Protein AF-J9E2P4-F1 (afdb_monomer_lite)

Foldseek 3Di:
DPQLCPVDDPVVLVVQLVVLFWPDWDKDFDDPDPPDGDIDIDTDGPDPSSVVSVVVVVVVSNVVDDDDDDDDDDDDDDDPDDDDD

pLDDT: mean 87.49, std 12.28, range [47.25, 98.06]

Sequence (85 aa):
MISKFNKYSEADFKKHLASKGCLRWKLSRVWNKEGAFRLMSIFEYKDEKSFHKCQDFFQQVEDSSNEQPLKIISNRAVIVSEFIA

Structure (mmCIF, N/CA/C/O backbone):
data_AF-J9E2P4-F1
#
_entry.id   AF-J9E2P4-F1
#
loop_
_atom_site.group_PDB
_atom_site.id
_atom_site.type_symbol
_atom_site.label_atom_id
_atom_site.label_alt_id
_atom_site.label_comp_id
_atom_site.label_asym_id
_atom_site.label_entity_id
_atom_site.label_seq_id
_atom_site.pdbx_PDB_ins_code
_atom_site.Cartn_x
_atom_site.Cartn_y
_atom_site.Cartn_z
_atom_site.occupancy
_atom_site.B_iso_or_equiv
_atom_site.auth_seq_id
_atom_site.auth_comp_id
_atom_site.auth_asym_id
_atom_site.auth_atom_id
_atom_site.pdbx_PDB_model_num
ATOM 1 N N . MET A 1 1 ? 15.307 1.729 -1.336 1.00 47.25 1 MET A N 1
ATOM 2 C CA . MET A 1 1 ? 13.951 2.293 -1.519 1.00 47.25 1 MET A CA 1
ATOM 3 C C . MET A 1 1 ? 13.947 3.093 -2.821 1.00 47.25 1 MET A C 1
ATOM 5 O O . MET A 1 1 ? 15.026 3.523 -3.214 1.00 47.25 1 MET A O 1
ATOM 9 N N . ILE A 1 2 ? 12.821 3.245 -3.535 1.00 57.25 2 ILE A N 1
ATOM 10 C CA . ILE A 1 2 ? 12.772 4.172 -4.689 1.00 57.25 2 ILE A CA 1
ATOM 11 C C . ILE A 1 2 ? 13.201 5.549 -4.170 1.00 57.25 2 ILE A C 1
ATOM 13 O O . ILE A 1 2 ? 12.737 5.938 -3.100 1.00 57.25 2 ILE A O 1
ATOM 17 N N . SER A 1 3 ? 14.072 6.259 -4.890 1.00 55.06 3 SER A N 1
ATOM 18 C CA . SER A 1 3 ? 14.662 7.530 -4.439 1.00 55.06 3 SER A CA 1
ATOM 19 C C . SER A 1 3 ? 13.629 8.545 -3.931 1.00 55.06 3 SER A C 1
ATOM 21 O O . SER A 1 3 ? 13.909 9.259 -2.971 1.00 55.06 3 SER A O 1
ATOM 23 N N . LYS A 1 4 ? 12.412 8.521 -4.496 1.00 56.41 4 LYS A N 1
ATOM 24 C CA . LYS A 1 4 ? 11.241 9.312 -4.079 1.00 56.41 4 LYS A CA 1
ATOM 25 C C . LYS A 1 4 ? 10.898 9.212 -2.584 1.00 56.41 4 LYS A C 1
ATOM 27 O O . LYS A 1 4 ? 10.378 10.162 -2.015 1.00 56.41 4 LYS A O 1
ATOM 32 N N . PHE A 1 5 ? 11.195 8.086 -1.933 1.00 58.41 5 PHE A N 1
ATOM 33 C CA . PHE A 1 5 ? 10.884 7.855 -0.517 1.00 58.41 5 PHE A CA 1
ATOM 34 C C . PHE A 1 5 ? 12.103 7.962 0.407 1.00 58.41 5 PHE A C 1
ATOM 36 O O . PHE A 1 5 ? 11.963 7.765 1.609 1.00 58.41 5 PHE A O 1
ATOM 43 N N . ASN A 1 6 ? 13.285 8.331 -0.106 1.00 62.62 6 ASN A N 1
ATOM 44 C CA . ASN A 1 6 ? 14.507 8.449 0.705 1.00 62.62 6 ASN A CA 1
ATOM 45 C C . ASN A 1 6 ? 14.417 9.515 1.815 1.00 62.62 6 ASN A C 1
ATOM 47 O O . ASN A 1 6 ? 15.276 9.548 2.691 1.00 62.62 6 ASN A O 1
ATOM 51 N N . LYS A 1 7 ? 13.388 10.375 1.794 1.00 69.25 7 LYS A N 1
ATOM 52 C CA . LYS A 1 7 ? 13.103 11.353 2.853 1.00 69.25 7 LYS A CA 1
ATOM 53 C C . LYS A 1 7 ? 12.672 10.698 4.171 1.00 69.25 7 LYS A C 1
ATOM 55 O O . LYS A 1 7 ? 12.830 11.305 5.225 1.00 69.25 7 LYS A O 1
ATOM 60 N N . TYR A 1 8 ? 12.147 9.474 4.118 1.00 75.75 8 TYR A N 1
ATOM 61 C CA . TYR A 1 8 ? 11.741 8.708 5.291 1.00 75.75 8 TYR A CA 1
ATOM 62 C C . TYR A 1 8 ? 12.512 7.395 5.358 1.00 75.75 8 TYR A C 1
ATOM 64 O O . TYR A 1 8 ? 12.742 6.731 4.346 1.00 75.75 8 TYR A O 1
ATOM 72 N N . SER A 1 9 ? 12.862 6.973 6.573 1.00 85.69 9 SER A N 1
ATOM 73 C CA . SER A 1 9 ? 13.254 5.583 6.779 1.00 85.69 9 SER A CA 1
ATOM 74 C C . SER A 1 9 ? 12.065 4.664 6.473 1.00 85.69 9 SER A C 1
ATOM 76 O O . SER A 1 9 ? 10.898 5.063 6.553 1.00 85.69 9 SER A O 1
ATOM 78 N N . GLU A 1 10 ? 12.336 3.399 6.151 1.00 84.94 10 GLU A N 1
ATOM 79 C CA . GLU A 1 10 ? 11.263 2.429 5.895 1.00 84.94 10 GLU A CA 1
ATOM 80 C C . GLU A 1 10 ? 10.351 2.256 7.113 1.00 84.94 10 GLU A C 1
ATOM 82 O O . GLU A 1 10 ? 9.136 2.105 6.972 1.00 84.94 10 GLU A O 1
ATOM 87 N N . ALA A 1 11 ? 10.936 2.316 8.310 1.00 89.25 11 ALA A N 1
ATOM 88 C CA . ALA A 1 11 ? 10.211 2.229 9.566 1.00 89.25 11 ALA A CA 1
ATOM 89 C C . ALA A 1 11 ? 9.270 3.428 9.757 1.00 89.25 11 ALA A C 1
ATOM 91 O O . ALA A 1 11 ? 8.094 3.236 10.072 1.00 89.25 11 ALA A O 1
ATOM 92 N N . ASP A 1 12 ? 9.747 4.649 9.502 1.00 90.19 12 ASP A N 1
ATOM 93 C CA . ASP A 1 12 ? 8.938 5.862 9.664 1.00 90.19 12 ASP A CA 1
ATOM 94 C C . ASP A 1 12 ? 7.806 5.931 8.648 1.00 90.19 12 ASP A C 1
ATOM 96 O O . ASP A 1 12 ? 6.681 6.297 8.999 1.00 90.19 12 ASP A O 1
ATOM 100 N N . PHE A 1 13 ? 8.078 5.529 7.405 1.00 88.25 13 PHE A N 1
ATOM 101 C CA . PHE A 1 13 ? 7.068 5.451 6.358 1.00 88.25 13 PHE A CA 1
ATOM 102 C C . PHE A 1 13 ? 5.970 4.447 6.727 1.00 88.25 13 PHE A C 1
ATOM 104 O O . PHE A 1 13 ? 4.786 4.786 6.718 1.00 88.25 13 PHE A O 1
ATOM 111 N N . LYS A 1 14 ? 6.352 3.237 7.163 1.00 90.69 14 LYS A N 1
ATOM 112 C CA . LYS A 1 14 ? 5.403 2.229 7.665 1.00 90.69 14 LYS A CA 1
ATOM 113 C C . LYS A 1 14 ? 4.580 2.755 8.835 1.00 90.69 14 LYS A C 1
ATOM 115 O O . LYS A 1 14 ? 3.366 2.574 8.846 1.00 90.69 14 LYS A O 1
ATOM 120 N N . LYS A 1 15 ? 5.211 3.442 9.789 1.00 93.31 15 LYS A N 1
ATOM 121 C CA . LYS A 1 15 ? 4.529 4.024 10.952 1.00 93.31 15 LYS A CA 1
ATOM 122 C C . LYS A 1 15 ? 3.509 5.094 10.542 1.00 93.31 15 LYS A C 1
ATOM 124 O O . LYS A 1 15 ? 2.399 5.101 11.071 1.00 93.31 15 LYS A O 1
ATOM 129 N N . HIS A 1 16 ? 3.848 5.955 9.581 1.00 92.81 16 HIS A N 1
ATOM 130 C CA . HIS A 1 16 ? 2.942 6.983 9.050 1.00 92.81 16 HIS A CA 1
ATOM 131 C C . HIS A 1 16 ? 1.747 6.407 8.293 1.00 92.81 16 HIS A C 1
ATOM 133 O O . HIS A 1 16 ? 0.664 6.990 8.335 1.00 92.81 16 HIS A O 1
ATOM 139 N N . LEU A 1 17 ? 1.943 5.296 7.583 1.00 94.12 17 LEU A N 1
ATOM 140 C CA . LEU A 1 17 ? 0.866 4.593 6.894 1.00 94.12 17 LEU A CA 1
ATOM 141 C C . LEU A 1 17 ? -0.041 3.856 7.881 1.00 94.12 17 LEU A C 1
ATOM 143 O O . LEU A 1 17 ? -1.264 3.981 7.802 1.00 94.12 17 LEU A O 1
ATOM 147 N N . ALA A 1 18 ? 0.547 3.146 8.844 1.00 96.50 18 ALA A N 1
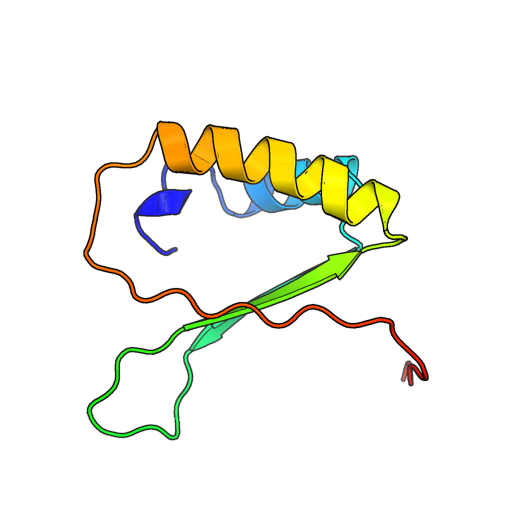ATOM 148 C CA . ALA A 1 18 ? -0.197 2.425 9.872 1.00 96.50 18 ALA A CA 1
ATOM 149 C C . ALA A 1 18 ? -1.092 3.365 10.693 1.00 96.50 18 ALA A C 1
ATOM 151 O O . ALA A 1 18 ? -2.266 3.065 10.904 1.00 96.50 18 ALA A O 1
ATOM 152 N N . SER A 1 19 ? -0.595 4.552 11.071 1.00 96.88 19 SER A N 1
ATOM 153 C CA . SER A 1 19 ? -1.391 5.546 11.810 1.00 96.88 19 SER A CA 1
ATOM 154 C C . SER A 1 19 ? -2.590 6.098 11.028 1.00 96.88 19 SER A C 1
ATOM 156 O O . SER A 1 19 ? -3.501 6.669 11.625 1.00 96.88 19 SER A O 1
ATOM 158 N N . LYS A 1 20 ? -2.622 5.905 9.704 1.00 96.94 20 LYS A N 1
ATOM 159 C CA . LYS A 1 20 ? -3.711 6.327 8.812 1.00 96.94 20 LYS A CA 1
ATOM 160 C C . LYS A 1 20 ? -4.657 5.193 8.409 1.00 96.94 20 LYS A C 1
ATOM 162 O O . LYS A 1 20 ? -5.630 5.456 7.710 1.00 96.94 20 LYS A O 1
ATOM 167 N N . GLY A 1 21 ? -4.415 3.969 8.884 1.00 97.62 21 GLY A N 1
ATOM 168 C CA . GLY A 1 21 ? -5.261 2.802 8.614 1.00 97.62 21 GLY A CA 1
ATOM 169 C C . GLY A 1 21 ? -4.785 1.915 7.458 1.00 97.62 21 GLY A C 1
ATOM 170 O O . GLY A 1 21 ? -5.557 1.088 6.973 1.00 97.62 21 GLY A O 1
ATOM 171 N N . CYS A 1 22 ? -3.530 2.052 7.018 1.00 97.56 22 CYS A N 1
ATOM 172 C CA . CYS A 1 22 ? -2.888 1.060 6.154 1.00 97.56 22 CYS A CA 1
ATOM 173 C C . CYS A 1 22 ? -2.477 -0.161 6.990 1.00 97.56 22 CYS A C 1
ATOM 175 O O . CYS A 1 22 ? -1.645 -0.054 7.889 1.00 97.56 22 CYS A O 1
ATOM 177 N N . LEU A 1 23 ? -3.040 -1.324 6.676 1.00 96.69 23 LEU A N 1
ATOM 178 C CA . LEU A 1 23 ? -2.805 -2.589 7.371 1.00 96.69 23 LEU A CA 1
ATOM 179 C C . LEU A 1 23 ? -1.521 -3.272 6.897 1.00 96.69 23 LEU 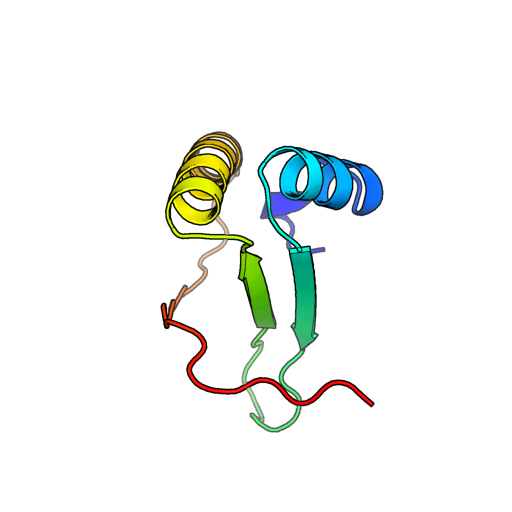A C 1
ATOM 181 O O . LEU A 1 23 ? -0.742 -3.779 7.703 1.00 96.69 23 LEU A O 1
ATOM 185 N N . ARG A 1 24 ? -1.280 -3.268 5.581 1.00 94.69 24 ARG A N 1
ATOM 186 C CA . ARG A 1 24 ? -0.127 -3.934 4.970 1.00 94.69 24 ARG A CA 1
ATOM 187 C C . ARG A 1 24 ? 0.455 -3.069 3.867 1.00 94.69 24 ARG A C 1
ATOM 189 O O . ARG A 1 24 ? -0.267 -2.558 3.019 1.00 94.69 24 ARG A O 1
ATOM 196 N N . TRP A 1 25 ? 1.778 -2.943 3.872 1.00 94.12 25 TRP A N 1
ATOM 197 C CA . TRP A 1 25 ? 2.534 -2.409 2.748 1.00 94.12 25 TRP A CA 1
ATOM 198 C C . TRP A 1 25 ? 3.673 -3.357 2.392 1.00 94.12 25 TRP A C 1
ATOM 200 O O . TRP A 1 25 ? 4.427 -3.798 3.268 1.00 94.12 25 TRP A O 1
ATOM 210 N N . LYS A 1 26 ? 3.795 -3.668 1.102 1.00 92.19 26 LYS A N 1
ATOM 211 C CA . LYS A 1 26 ? 4.889 -4.465 0.546 1.00 92.19 26 LYS A CA 1
ATOM 212 C C . LYS A 1 26 ? 5.374 -3.837 -0.749 1.00 92.19 26 LYS A C 1
ATOM 214 O O . LYS A 1 26 ? 4.570 -3.463 -1.597 1.00 92.19 26 LYS A O 1
ATOM 219 N N . LEU A 1 27 ? 6.693 -3.776 -0.900 1.00 90.44 27 LEU A N 1
ATOM 220 C CA . LEU A 1 27 ? 7.366 -3.399 -2.134 1.00 90.44 27 LEU A CA 1
ATOM 221 C C . LEU A 1 27 ? 8.110 -4.623 -2.667 1.00 90.44 27 LEU A C 1
ATOM 223 O O . LEU A 1 27 ? 8.893 -5.242 -1.949 1.00 90.44 27 LEU A O 1
ATOM 227 N N . SER A 1 28 ? 7.871 -4.970 -3.924 1.00 91.75 28 SER A N 1
ATOM 228 C CA . SER A 1 28 ? 8.437 -6.153 -4.567 1.00 91.75 28 SER A CA 1
ATOM 229 C C . SER A 1 28 ? 9.063 -5.788 -5.906 1.00 91.75 28 SER A C 1
ATOM 231 O O . SER A 1 28 ? 8.557 -4.932 -6.633 1.00 91.75 28 SER A O 1
ATOM 233 N N . ARG A 1 29 ? 10.159 -6.464 -6.260 1.00 92.19 29 ARG A N 1
ATOM 234 C CA . ARG A 1 29 ? 10.726 -6.414 -7.610 1.00 92.19 29 ARG A CA 1
ATOM 235 C C . ARG A 1 29 ? 10.063 -7.484 -8.468 1.00 92.19 29 ARG A C 1
ATOM 237 O O . ARG A 1 29 ? 10.039 -8.651 -8.087 1.00 92.19 29 ARG A O 1
ATOM 244 N N . VAL A 1 30 ? 9.550 -7.092 -9.631 1.00 94.06 30 VAL A N 1
ATOM 245 C CA . VAL A 1 30 ? 9.023 -8.042 -10.617 1.00 94.06 30 VAL A CA 1
ATOM 246 C C . VAL A 1 30 ? 10.205 -8.726 -11.297 1.00 94.06 30 VAL A C 1
ATOM 248 O O . VAL A 1 30 ? 11.068 -8.055 -11.859 1.00 94.06 30 VAL A O 1
ATOM 251 N N . TRP A 1 31 ? 10.260 -10.053 -11.218 1.00 94.19 31 TRP A N 1
ATOM 252 C CA . TRP A 1 31 ? 11.408 -10.845 -11.673 1.00 94.19 31 TRP A CA 1
ATOM 253 C C . TRP A 1 31 ? 11.212 -11.476 -13.058 1.00 94.19 31 TRP A C 1
ATOM 255 O O . TRP A 1 31 ? 12.189 -11.798 -13.720 1.00 94.19 31 TRP A O 1
ATOM 265 N N . ASN A 1 32 ? 9.970 -11.628 -13.523 1.00 94.44 32 ASN A N 1
ATOM 266 C CA . ASN A 1 32 ? 9.627 -12.381 -14.738 1.00 94.44 32 ASN A CA 1
ATOM 267 C C . ASN A 1 32 ? 9.387 -11.504 -15.983 1.00 94.44 32 ASN A C 1
ATOM 269 O O . ASN A 1 32 ? 8.698 -11.915 -16.917 1.00 94.44 32 ASN A O 1
ATOM 273 N N . LYS A 1 33 ? 9.887 -10.266 -15.983 1.00 91.75 33 LYS A N 1
ATOM 274 C CA . LYS A 1 33 ? 9.798 -9.342 -17.121 1.00 91.75 33 LYS A CA 1
ATOM 275 C C . LYS A 1 33 ? 11.204 -8.930 -17.527 1.00 91.75 33 LYS A C 1
ATOM 277 O O . LYS A 1 33 ? 11.734 -7.939 -17.034 1.00 91.75 33 LYS A O 1
ATOM 282 N N . GLU A 1 34 ? 11.800 -9.739 -18.394 1.00 90.62 34 GLU A N 1
ATOM 283 C CA . GLU A 1 34 ? 13.139 -9.507 -18.928 1.00 90.62 34 GLU A CA 1
ATOM 284 C C . GLU A 1 34 ? 13.239 -8.130 -19.604 1.00 90.62 34 GLU A C 1
ATOM 286 O O . GLU A 1 34 ? 12.276 -7.641 -20.198 1.00 90.62 34 GLU A O 1
ATOM 291 N N . GLY A 1 35 ? 14.381 -7.461 -19.431 1.00 89.69 35 GLY A N 1
ATOM 292 C CA . GLY A 1 35 ? 14.618 -6.107 -19.943 1.00 89.69 35 GLY A CA 1
ATOM 293 C C . GLY A 1 35 ? 13.826 -4.987 -19.250 1.00 89.69 35 GLY A C 1
ATOM 294 O O . GLY A 1 35 ? 14.037 -3.819 -19.566 1.00 89.69 35 GLY A O 1
ATOM 295 N N . ALA A 1 36 ? 12.942 -5.295 -18.291 1.00 88.81 36 ALA A N 1
ATOM 296 C CA . ALA A 1 36 ? 12.139 -4.300 -17.586 1.00 88.81 36 ALA A CA 1
ATOM 297 C C . ALA A 1 36 ? 12.578 -4.113 -16.125 1.00 88.81 36 ALA A C 1
ATOM 299 O O . ALA A 1 36 ? 12.648 -5.056 -15.337 1.00 88.81 36 ALA A O 1
ATOM 300 N N . PHE A 1 37 ? 12.761 -2.857 -15.715 1.00 89.38 37 PHE A N 1
ATOM 301 C CA . PHE A 1 37 ? 12.944 -2.483 -14.312 1.00 89.38 37 PHE A CA 1
ATOM 302 C C . PHE A 1 37 ? 11.587 -2.133 -13.704 1.00 89.38 37 PHE A C 1
ATOM 304 O O . PHE A 1 37 ? 11.134 -0.992 -13.778 1.00 89.38 37 PHE A O 1
ATOM 311 N N . ARG A 1 38 ? 10.898 -3.133 -13.142 1.00 91.88 38 ARG A N 1
ATOM 312 C CA . ARG A 1 38 ? 9.551 -2.954 -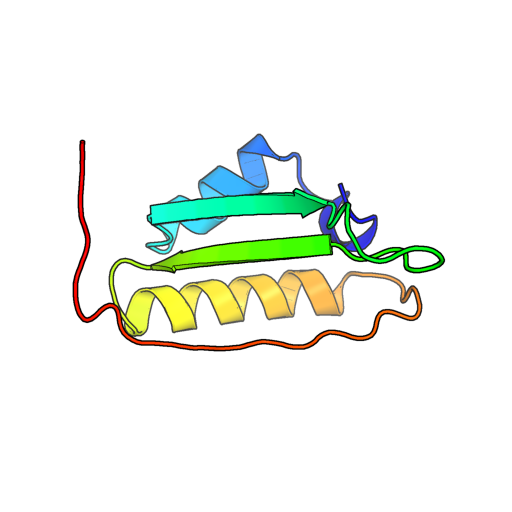12.584 1.00 91.88 38 ARG A CA 1
ATOM 313 C C . ARG A 1 38 ? 9.491 -3.282 -11.098 1.00 91.88 38 ARG A C 1
ATOM 315 O O . ARG A 1 38 ? 9.909 -4.352 -10.654 1.00 91.88 38 ARG A O 1
ATOM 322 N N . LEU A 1 39 ? 8.894 -2.358 -10.356 1.00 91.25 39 LEU A N 1
ATOM 323 C CA . LEU A 1 39 ? 8.527 -2.522 -8.958 1.00 91.25 39 LEU A CA 1
ATOM 324 C C . LEU A 1 39 ? 7.005 -2.618 -8.842 1.00 91.25 39 LEU A C 1
ATOM 326 O O . LEU A 1 39 ? 6.277 -2.014 -9.628 1.00 91.25 39 LEU A O 1
ATOM 330 N N . MET A 1 40 ? 6.542 -3.385 -7.865 1.00 93.00 40 MET A N 1
ATOM 331 C CA . MET A 1 40 ? 5.140 -3.494 -7.483 1.00 93.00 40 MET A CA 1
ATOM 332 C C . MET A 1 40 ? 5.018 -3.096 -6.019 1.00 93.00 40 MET A C 1
ATOM 334 O O . MET A 1 40 ? 5.745 -3.619 -5.177 1.00 93.00 40 MET A O 1
ATOM 338 N N . SER A 1 41 ? 4.104 -2.176 -5.727 1.00 92.00 41 SER A N 1
ATOM 339 C CA . SER A 1 41 ? 3.743 -1.813 -4.361 1.00 92.00 41 SER A CA 1
ATOM 340 C C . SER A 1 41 ? 2.312 -2.255 -4.102 1.00 92.00 41 SER A C 1
ATOM 342 O O . SER A 1 41 ? 1.425 -1.930 -4.889 1.00 92.00 41 SER A O 1
ATOM 344 N N . ILE A 1 42 ? 2.097 -2.985 -3.013 1.00 95.31 42 ILE A N 1
ATOM 345 C CA . ILE A 1 42 ? 0.768 -3.369 -2.535 1.00 95.31 42 ILE A CA 1
ATOM 346 C C . ILE A 1 42 ? 0.510 -2.607 -1.247 1.00 95.31 42 ILE A C 1
ATOM 348 O O . ILE A 1 42 ? 1.351 -2.616 -0.345 1.00 95.31 42 ILE A O 1
ATOM 352 N N . PHE A 1 43 ? -0.648 -1.961 -1.186 1.00 96.44 43 PHE A N 1
ATOM 353 C CA . PHE A 1 43 ? -1.169 -1.314 0.006 1.00 96.44 43 PHE A CA 1
ATOM 354 C C . PHE A 1 43 ? -2.541 -1.894 0.303 1.00 96.44 43 PHE A C 1
ATOM 356 O O . PHE A 1 43 ? -3.405 -1.925 -0.572 1.00 96.44 43 PHE A O 1
ATOM 363 N N . GLU A 1 44 ? -2.736 -2.326 1.537 1.00 97.25 44 GLU A N 1
ATOM 364 C CA . GLU A 1 44 ? -4.033 -2.766 2.029 1.00 97.25 44 GLU A CA 1
ATOM 365 C C . GLU A 1 44 ? -4.477 -1.846 3.139 1.00 97.25 44 GLU A C 1
ATOM 367 O O . GLU A 1 44 ? -3.702 -1.493 4.030 1.00 97.25 44 GLU A O 1
ATOM 372 N N . TYR A 1 45 ? -5.740 -1.465 3.072 1.00 98.06 45 TYR A N 1
ATOM 373 C CA . TYR A 1 45 ? -6.334 -0.473 3.942 1.00 98.06 45 TYR A CA 1
ATOM 374 C C . TYR A 1 45 ? -7.482 -1.107 4.705 1.00 98.06 45 TYR A C 1
ATOM 376 O O . TYR A 1 45 ? -8.161 -1.993 4.192 1.00 98.06 45 TYR A O 1
ATOM 384 N N . LYS A 1 46 ? -7.715 -0.617 5.921 1.00 97.50 46 LYS A N 1
ATOM 385 C CA . LYS A 1 46 ? -8.851 -1.038 6.741 1.00 97.50 46 LYS A CA 1
ATOM 386 C C . LYS A 1 46 ? -10.190 -0.766 6.050 1.00 97.50 46 LYS A C 1
ATOM 388 O O . LYS A 1 46 ? -11.115 -1.560 6.162 1.00 97.50 46 LYS A O 1
ATOM 393 N N . ASP A 1 47 ? -10.290 0.379 5.382 1.00 97.44 47 ASP A N 1
ATOM 394 C CA . ASP A 1 47 ? -11.483 0.858 4.694 1.00 97.44 47 ASP A CA 1
ATOM 395 C C . ASP A 1 47 ? -11.119 1.938 3.657 1.00 97.44 47 ASP A C 1
ATOM 397 O O . ASP A 1 47 ? -9.969 2.380 3.551 1.00 97.44 47 ASP A O 1
ATOM 401 N N . GLU A 1 48 ? -12.119 2.392 2.900 1.00 96.50 48 GLU A N 1
ATOM 402 C CA . GLU A 1 48 ? -11.972 3.465 1.909 1.00 96.50 48 GLU A CA 1
ATOM 403 C C . GLU A 1 48 ? -11.482 4.786 2.536 1.00 96.50 48 GLU A C 1
ATOM 405 O O . GLU A 1 48 ? -10.663 5.500 1.957 1.00 96.50 48 GLU A O 1
ATOM 410 N N . LYS A 1 49 ? -11.919 5.105 3.761 1.00 97.31 49 LYS A N 1
ATOM 411 C CA . LYS A 1 49 ? -11.496 6.329 4.464 1.00 97.31 49 LYS A CA 1
ATOM 412 C C . LYS A 1 49 ? -9.999 6.306 4.775 1.00 97.31 49 LYS A C 1
ATOM 414 O O . LYS A 1 49 ? -9.334 7.336 4.695 1.00 97.31 49 LYS A O 1
ATOM 419 N N . SER A 1 50 ? -9.469 5.140 5.127 1.00 98.06 50 SER A N 1
ATOM 420 C CA . SER A 1 50 ? -8.047 4.914 5.384 1.00 98.06 50 SER A CA 1
ATOM 421 C C . SER A 1 50 ? -7.225 5.039 4.101 1.00 98.06 50 SER A C 1
ATOM 423 O O . SER A 1 50 ? -6.143 5.624 4.122 1.00 98.06 50 SER A O 1
ATOM 425 N N . PHE A 1 51 ? -7.766 4.567 2.971 1.00 96.94 51 PHE A N 1
ATOM 426 C CA . PHE A 1 51 ? -7.176 4.801 1.654 1.00 96.94 51 PHE A CA 1
ATOM 427 C C . PHE A 1 51 ? -7.027 6.304 1.367 1.00 96.94 51 PHE A C 1
ATOM 429 O O . PHE A 1 51 ? -5.909 6.742 1.092 1.00 96.94 51 PHE A O 1
ATOM 436 N N . HIS A 1 52 ? -8.099 7.097 1.507 1.00 96.50 52 HIS A N 1
ATOM 437 C CA . HIS A 1 52 ? -8.063 8.547 1.247 1.00 96.50 52 HIS A CA 1
ATOM 438 C C . HIS A 1 52 ? -7.053 9.273 2.143 1.00 96.50 52 HIS A C 1
ATOM 440 O O . HIS A 1 52 ? -6.201 9.997 1.637 1.00 96.50 52 HIS A O 1
ATOM 446 N N . LYS A 1 53 ? -7.032 8.976 3.451 1.00 96.81 53 LYS A N 1
ATOM 447 C CA . LYS A 1 53 ? -6.027 9.538 4.377 1.00 96.81 53 LYS A CA 1
ATOM 448 C C . LYS A 1 53 ? -4.591 9.239 3.935 1.00 96.81 53 LYS A C 1
ATOM 450 O O . LYS A 1 53 ? -3.703 10.076 4.083 1.00 96.81 53 LYS A O 1
ATOM 455 N N . CYS A 1 54 ? -4.329 8.031 3.433 1.00 95.50 54 CYS A N 1
ATOM 456 C CA . CYS A 1 54 ? -3.011 7.677 2.911 1.00 95.50 54 CYS A CA 1
ATOM 457 C C . CYS A 1 54 ? -2.677 8.403 1.600 1.00 95.50 54 CYS A C 1
ATOM 459 O O . CYS A 1 54 ? -1.507 8.724 1.405 1.00 95.50 54 CYS A O 1
ATOM 461 N N . GLN A 1 55 ? -3.657 8.687 0.732 1.00 93.56 55 GLN A N 1
ATOM 462 C CA . GLN A 1 55 ? -3.424 9.487 -0.479 1.00 93.56 55 GLN A CA 1
ATOM 463 C C . GLN A 1 55 ? -2.963 10.908 -0.135 1.00 93.56 55 GLN A C 1
ATOM 465 O O . GLN A 1 55 ? -1.995 11.370 -0.731 1.00 93.56 55 GLN A O 1
ATOM 470 N N . ASP A 1 56 ? -3.558 11.548 0.878 1.00 92.38 56 ASP A N 1
ATOM 471 C CA . ASP A 1 56 ? -3.139 12.889 1.323 1.00 92.38 56 ASP A CA 1
ATOM 472 C C . ASP A 1 56 ? -1.655 12.917 1.718 1.00 92.38 56 ASP A C 1
ATOM 474 O O . ASP A 1 56 ? -0.917 13.850 1.404 1.00 92.38 56 ASP A O 1
ATOM 478 N N . PHE A 1 57 ? -1.190 11.859 2.389 1.00 88.62 57 PHE A N 1
ATOM 479 C CA . PHE A 1 57 ? 0.221 11.710 2.736 1.00 88.62 57 PHE A CA 1
ATOM 480 C C . PHE A 1 57 ? 1.105 11.491 1.504 1.00 88.62 57 PHE A C 1
ATOM 482 O O . PHE A 1 57 ? 2.204 12.034 1.446 1.00 88.62 57 PHE A O 1
ATOM 489 N N . PHE A 1 58 ? 0.650 10.716 0.517 1.00 88.00 58 PHE A N 1
ATOM 490 C CA . PHE A 1 58 ? 1.415 10.511 -0.714 1.00 88.00 58 PHE A CA 1
ATOM 491 C C . PHE A 1 58 ? 1.558 11.792 -1.524 1.00 88.00 58 PHE A C 1
ATOM 493 O O . PHE A 1 58 ? 2.665 12.057 -1.981 1.00 88.00 58 PHE A O 1
ATOM 500 N N . GLN A 1 59 ? 0.511 12.616 -1.610 1.00 86.56 59 GLN A N 1
ATOM 501 C CA . GLN A 1 59 ? 0.589 13.914 -2.281 1.00 86.56 59 GLN A CA 1
ATOM 502 C C . GLN A 1 59 ? 1.704 14.781 -1.677 1.00 86.56 59 GLN A C 1
ATOM 504 O O . GLN A 1 59 ? 2.574 15.264 -2.392 1.00 86.56 59 GLN A O 1
ATOM 509 N N . GLN A 1 60 ? 1.767 14.864 -0.342 1.00 83.69 60 GLN A N 1
ATOM 510 C CA . GLN A 1 60 ? 2.821 15.609 0.363 1.00 83.69 60 GLN A CA 1
ATOM 511 C C . GLN A 1 60 ? 4.233 15.074 0.082 1.00 83.69 60 GLN A C 1
ATOM 513 O O . GLN A 1 60 ? 5.203 15.834 0.056 1.00 83.69 60 GLN A O 1
ATOM 518 N N . VAL A 1 61 ? 4.374 13.755 -0.079 1.00 79.94 61 VAL A N 1
ATOM 519 C CA . VAL A 1 61 ? 5.659 13.128 -0.410 1.00 79.94 61 VAL A CA 1
ATOM 520 C C . VAL A 1 61 ? 6.040 13.429 -1.860 1.00 79.94 61 VAL A C 1
ATOM 522 O O . VAL A 1 61 ? 7.186 13.809 -2.108 1.00 79.94 61 VAL A O 1
ATOM 525 N N . GLU A 1 62 ? 5.095 13.298 -2.793 1.00 77.38 62 GLU A N 1
ATOM 526 C CA . GLU A 1 62 ? 5.287 13.530 -4.227 1.00 77.38 62 GLU A CA 1
ATOM 527 C C . GLU A 1 62 ? 5.664 14.978 -4.537 1.00 77.38 62 GLU A C 1
ATOM 529 O O . GLU A 1 62 ? 6.659 15.187 -5.231 1.00 77.38 62 GLU A O 1
ATOM 534 N N . ASP A 1 63 ? 4.977 15.952 -3.932 1.00 74.12 63 ASP A N 1
ATOM 535 C CA . ASP A 1 63 ? 5.268 17.388 -4.079 1.00 74.12 63 ASP A CA 1
ATOM 536 C C . ASP A 1 63 ? 6.707 17.745 -3.657 1.00 74.12 63 ASP A C 1
ATOM 538 O O . ASP A 1 63 ? 7.255 18.772 -4.054 1.00 74.12 63 ASP A O 1
ATOM 542 N N . SER A 1 64 ? 7.343 16.895 -2.843 1.00 67.00 64 SER A N 1
ATOM 543 C CA . SER A 1 64 ? 8.694 17.108 -2.316 1.00 67.00 64 SER A CA 1
ATOM 544 C C . SER A 1 64 ? 9.798 16.308 -3.022 1.00 67.00 64 SER A C 1
ATOM 546 O O . SER A 1 64 ? 10.955 16.370 -2.601 1.00 67.00 64 SER A O 1
ATOM 548 N N . SER A 1 65 ? 9.469 15.544 -4.069 1.00 65.12 65 SER A N 1
ATOM 549 C CA . SER A 1 65 ? 10.403 14.640 -4.748 1.00 65.12 65 SER A CA 1
ATOM 550 C C . SER A 1 65 ? 10.842 15.171 -6.116 1.00 65.12 65 SER A C 1
ATOM 552 O O . SER A 1 65 ? 10.021 15.320 -7.013 1.00 65.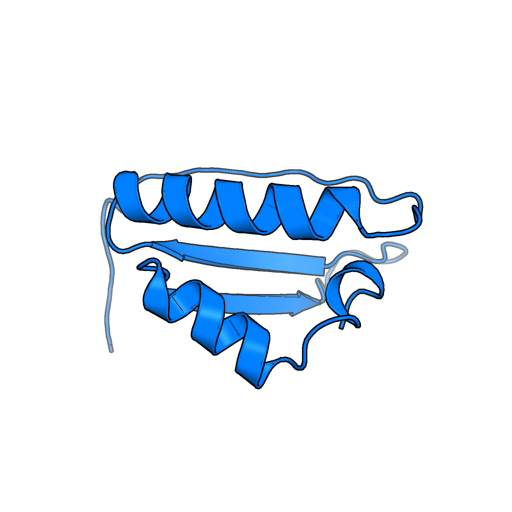12 65 SER A O 1
ATOM 554 N N . ASN A 1 66 ? 12.156 15.294 -6.345 1.00 58.66 66 ASN A N 1
ATOM 555 C CA . ASN A 1 66 ? 12.706 15.556 -7.682 1.00 58.66 66 ASN A CA 1
ATOM 556 C C . ASN A 1 66 ? 12.496 14.350 -8.617 1.00 58.66 66 ASN A C 1
ATOM 558 O O . ASN A 1 66 ? 12.733 13.196 -8.247 1.00 58.66 66 ASN A O 1
ATOM 562 N N . GLU A 1 67 ? 12.003 14.625 -9.822 1.00 63.81 67 GLU A N 1
ATOM 563 C CA . GLU A 1 67 ? 11.447 13.643 -10.749 1.00 63.81 67 GLU A CA 1
ATOM 564 C C . GLU A 1 67 ? 12.507 12.712 -11.360 1.00 63.81 67 GLU A C 1
ATOM 566 O O . GLU A 1 67 ? 13.384 13.124 -12.113 1.00 63.81 67 GLU A O 1
ATOM 571 N N . GLN A 1 68 ? 12.378 11.410 -11.097 1.00 68.56 68 GLN A N 1
ATOM 572 C CA . GLN A 1 68 ? 12.841 10.388 -12.037 1.00 68.56 68 GLN A CA 1
ATOM 573 C C . GLN A 1 68 ? 11.672 10.019 -12.959 1.00 68.56 68 GLN A C 1
ATOM 575 O O . GLN A 1 68 ? 10.547 9.894 -12.457 1.00 68.56 68 GLN A O 1
ATOM 580 N N . PRO A 1 69 ? 11.903 9.796 -14.266 1.00 74.25 69 PRO A N 1
ATOM 581 C CA . PRO A 1 69 ? 10.851 9.372 -15.180 1.00 74.25 69 PRO A CA 1
ATOM 582 C C . PRO A 1 69 ? 10.367 7.970 -14.789 1.00 74.25 69 PRO A C 1
ATOM 584 O O . PRO A 1 69 ? 11.006 6.958 -15.070 1.00 74.25 69 PRO A O 1
ATOM 587 N N . LEU A 1 70 ? 9.225 7.918 -14.103 1.00 81.00 70 LEU A N 1
ATOM 588 C CA . LEU A 1 70 ? 8.561 6.692 -13.676 1.00 81.00 70 LEU A CA 1
ATOM 589 C C . LEU A 1 70 ? 7.182 6.628 -14.323 1.00 81.00 70 LEU A C 1
ATOM 591 O O . LEU A 1 70 ? 6.379 7.547 -14.184 1.00 81.00 70 LEU A O 1
ATOM 595 N N . LYS A 1 71 ? 6.870 5.504 -14.966 1.00 86.88 71 LYS A N 1
ATOM 596 C CA . LYS A 1 71 ? 5.494 5.188 -15.352 1.00 86.88 71 LYS A CA 1
ATOM 597 C C . LYS A 1 71 ? 4.806 4.477 -14.190 1.00 86.88 71 LYS A C 1
ATOM 599 O O . LYS A 1 71 ? 5.147 3.335 -13.884 1.00 86.88 71 LYS A O 1
ATOM 604 N N . ILE A 1 72 ? 3.836 5.142 -13.569 1.00 87.44 72 ILE A N 1
ATOM 605 C CA . ILE A 1 72 ? 3.033 4.588 -12.474 1.00 87.44 72 ILE A CA 1
ATOM 606 C C . ILE A 1 72 ? 1.707 4.083 -13.047 1.00 87.44 72 ILE A C 1
ATOM 608 O O . ILE A 1 72 ? 1.039 4.780 -13.805 1.00 87.44 72 ILE A O 1
ATOM 612 N N . ILE A 1 73 ? 1.342 2.848 -12.705 1.00 91.56 73 ILE A N 1
ATOM 613 C CA . ILE A 1 73 ? 0.049 2.248 -13.043 1.00 91.56 73 ILE A CA 1
ATOM 614 C C . ILE A 1 73 ? -0.534 1.712 -11.741 1.00 91.56 73 ILE A C 1
ATOM 616 O O . ILE A 1 73 ? 0.098 0.881 -11.086 1.00 91.56 73 ILE A O 1
ATOM 620 N N . SER A 1 74 ? -1.728 2.178 -11.385 1.00 92.88 74 SER A N 1
ATOM 621 C CA . SER A 1 74 ? -2.380 1.856 -10.116 1.00 92.88 74 SER A CA 1
ATOM 622 C C . SER A 1 74 ? -3.697 1.135 -10.364 1.00 92.88 74 SER A C 1
ATOM 624 O O . SER A 1 74 ? -4.528 1.611 -11.132 1.00 92.88 74 SER A O 1
ATOM 626 N N . ASN A 1 75 ? -3.902 0.017 -9.671 1.00 96.25 75 ASN A N 1
ATOM 627 C CA . ASN A 1 75 ? -5.171 -0.704 -9.639 1.00 96.25 75 ASN A CA 1
ATOM 628 C C . ASN A 1 75 ? -5.741 -0.610 -8.222 1.00 96.25 75 ASN A C 1
ATOM 630 O O . ASN A 1 75 ? -5.017 -0.860 -7.258 1.00 96.25 75 ASN A O 1
ATOM 634 N N . ARG A 1 76 ? -7.017 -0.236 -8.095 1.00 95.88 76 ARG A N 1
ATOM 635 C CA . ARG A 1 76 ? -7.730 -0.130 -6.812 1.00 95.88 76 ARG A CA 1
ATOM 636 C C . ARG A 1 76 ? -8.866 -1.143 -6.800 1.00 95.88 76 ARG A C 1
ATOM 638 O O . ARG A 1 76 ? -9.554 -1.283 -7.806 1.00 95.88 76 ARG A O 1
ATOM 645 N N . ALA A 1 77 ? -9.040 -1.842 -5.686 1.00 96.00 77 ALA A N 1
ATOM 646 C CA . ALA A 1 77 ? -10.018 -2.916 -5.565 1.00 96.00 77 ALA A CA 1
ATOM 647 C C . ALA A 1 77 ? -10.580 -3.003 -4.142 1.00 96.00 77 ALA A C 1
ATOM 649 O O . ALA A 1 77 ? -9.933 -2.580 -3.183 1.00 96.00 77 ALA A O 1
ATOM 650 N N . VAL A 1 78 ? -11.774 -3.586 -4.031 1.00 96.81 78 VAL A N 1
ATOM 651 C CA . VAL A 1 78 ? -12.387 -3.999 -2.764 1.00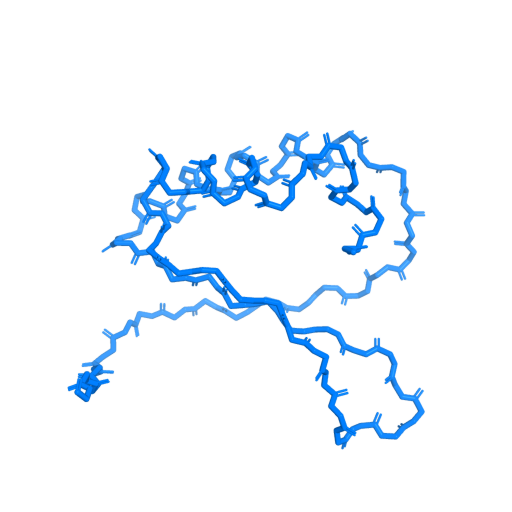 96.81 78 VAL A CA 1
ATOM 652 C C . VAL A 1 78 ? -12.075 -5.478 -2.551 1.00 96.81 78 VAL A C 1
ATOM 654 O O . VAL A 1 78 ? -12.206 -6.275 -3.481 1.00 96.81 78 VAL A O 1
ATOM 657 N N . ILE A 1 79 ? -11.650 -5.853 -1.345 1.00 95.38 79 ILE A N 1
ATOM 658 C CA . ILE A 1 79 ? -11.406 -7.257 -1.00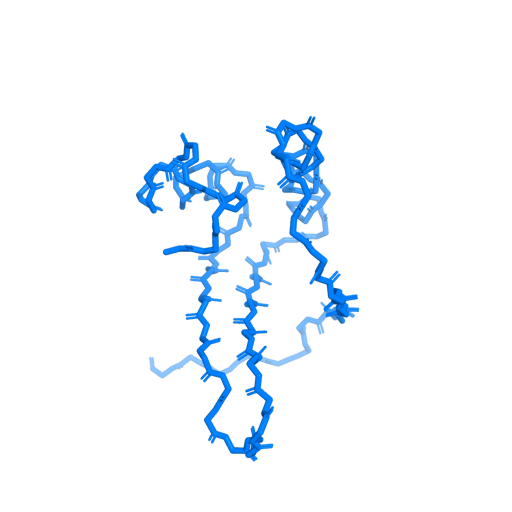2 1.00 95.38 79 ILE A CA 1
ATOM 659 C C . ILE A 1 79 ? -12.752 -7.981 -0.902 1.00 95.38 79 ILE A C 1
ATOM 661 O O . ILE A 1 79 ? -13.604 -7.602 -0.105 1.00 95.38 79 ILE A O 1
ATOM 665 N N . VAL A 1 80 ? -12.941 -9.016 -1.724 1.00 97.69 80 VAL A N 1
ATOM 666 C CA . VAL A 1 80 ? -14.162 -9.848 -1.740 1.00 97.69 80 VAL A CA 1
ATOM 667 C C . VAL A 1 80 ? -13.995 -11.113 -0.894 1.00 97.69 80 VAL A C 1
ATOM 669 O O . VAL A 1 80 ? -14.954 -11.606 -0.313 1.00 97.69 80 VAL A O 1
ATOM 672 N N . SER A 1 81 ? -12.774 -11.638 -0.807 1.00 96.50 81 SER A N 1
ATOM 673 C CA . SER A 1 81 ? -12.426 -12.803 0.003 1.00 96.50 81 SER A CA 1
ATOM 674 C C . SER A 1 81 ? -10.966 -12.693 0.419 1.00 96.50 81 SER A C 1
ATOM 676 O O . SER A 1 81 ? -10.120 -12.315 -0.392 1.00 96.50 81 SER A O 1
ATOM 678 N N . GLU A 1 82 ? -10.665 -13.067 1.657 1.00 95.06 82 GLU A N 1
ATOM 679 C CA . GLU A 1 82 ? -9.304 -13.145 2.181 1.00 95.06 82 GLU A CA 1
ATOM 680 C C . GLU A 1 82 ? -9.121 -14.482 2.900 1.00 95.06 82 GLU A C 1
ATOM 682 O O . GLU A 1 82 ? -9.955 -14.878 3.712 1.00 95.06 82 GLU A O 1
ATOM 687 N N . PHE A 1 83 ? -8.035 -15.183 2.578 1.00 95.56 83 PHE A N 1
ATOM 688 C CA . PHE A 1 83 ? -7.600 -16.361 3.318 1.00 95.56 83 PHE A CA 1
ATOM 689 C C . PHE A 1 83 ? -6.431 -15.972 4.220 1.00 95.56 83 PHE A C 1
ATOM 691 O O . PHE A 1 83 ? -5.449 -15.394 3.749 1.00 95.56 83 PHE A O 1
ATOM 698 N N . ILE A 1 84 ? -6.537 -16.315 5.501 1.00 92.94 84 ILE A N 1
ATOM 699 C CA . ILE A 1 84 ? -5.500 -16.098 6.507 1.00 92.94 84 ILE A CA 1
ATOM 700 C C . ILE A 1 84 ? -5.109 -17.481 7.026 1.00 92.94 84 ILE A C 1
ATOM 702 O O . ILE A 1 84 ? -5.974 -18.220 7.495 1.00 92.94 84 ILE A O 1
ATOM 706 N N . ALA A 1 85 ? -3.833 -17.828 6.855 1.00 87.81 85 ALA A N 1
ATOM 707 C CA . ALA A 1 85 ? -3.263 -19.107 7.274 1.00 87.81 85 ALA A CA 1
ATOM 708 C C . ALA A 1 85 ? -3.009 -19.163 8.785 1.00 87.81 85 ALA A C 1
ATOM 710 O O . ALA A 1 85 ? -2.694 -18.095 9.363 1.00 87.81 85 ALA A O 1
#

Radius of gyration: 14.12 Å; chains: 1; bounding box: 29×36×32 Å

Secondary structure (DSSP, 8-state):
--GGGTTS-HHHHHHHHHTTTEEEEEEEE--SSTT---EEEEEEESSHHHHHHHHHHHHHHHTTSPPP-----------S-----

InterPro domains:
  IPR011008 Dimeric alpha-beta barrel [SSF54909] (8-84)
  IPR054247 Domain of unknown function DUF6974 [PF22388] (11-79)

Organism: NCBI:txid1220535